Protein AF-A0A8S9NIS1-F1 (afdb_monomer)

Foldseek 3Di:
DDDDDPPPLVVVLVVLLVVLLVVLVVVQVVCCVPVVDHDDPVVSLVSSLVSSLVVLVVCCVVPVPSSVVNVVVSVVVSVVVVVPDDPPVPVVVCVPVD

Solvent-accessible surface area (backbone atoms only — not comparable to full-atom values): 5734 Å² total; per-residue (Å²): 136,87,77,78,79,73,58,71,53,58,55,51,47,52,52,47,49,50,52,39,47,55,52,52,53,51,50,47,54,49,33,41,74,76,63,73,45,84,78,56,69,68,57,54,52,50,52,36,53,50,54,44,52,54,56,38,54,70,33,39,87,83,39,49,68,58,20,50,54,39,49,52,54,47,52,56,48,55,53,50,55,63,69,70,54,60,90,73,59,64,64,64,65,52,72,77,73,116

Structure (mmCIF, N/CA/C/O backbone):
data_AF-A0A8S9NIS1-F1
#
_entry.id   AF-A0A8S9NIS1-F1
#
loop_
_atom_site.group_PDB
_atom_site.id
_atom_site.type_symbol
_atom_site.la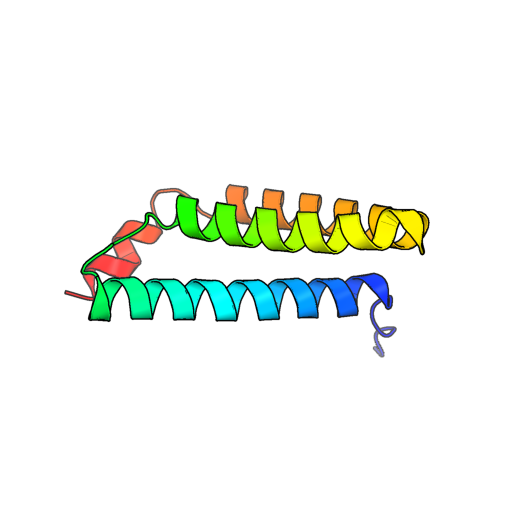bel_atom_id
_atom_site.label_alt_id
_atom_site.label_comp_id
_atom_site.label_asym_id
_atom_site.label_entity_id
_atom_site.label_seq_id
_atom_site.pdbx_PDB_ins_code
_atom_site.Cartn_x
_atom_site.Cartn_y
_atom_site.Cartn_z
_atom_site.occupancy
_atom_site.B_iso_or_equiv
_atom_site.auth_seq_id
_atom_site.auth_comp_id
_atom_site.auth_asym_id
_atom_site.auth_atom_id
_atom_site.pdbx_PDB_model_num
ATOM 1 N N . MET A 1 1 ? 29.216 17.424 1.543 1.00 44.12 1 MET A N 1
ATOM 2 C CA . MET A 1 1 ? 28.950 16.117 0.903 1.00 44.12 1 MET A CA 1
ATOM 3 C C . MET A 1 1 ? 27.628 16.214 0.157 1.00 44.12 1 MET A C 1
ATOM 5 O O . MET A 1 1 ? 26.607 16.391 0.805 1.00 44.12 1 MET A O 1
ATOM 9 N N . ILE A 1 2 ? 27.645 16.186 -1.177 1.00 65.56 2 ILE A N 1
ATOM 10 C CA . ILE A 1 2 ? 26.426 16.191 -2.002 1.00 65.56 2 ILE A CA 1
ATOM 11 C C . ILE A 1 2 ? 26.004 14.730 -2.180 1.00 65.56 2 ILE A C 1
ATOM 13 O O . ILE A 1 2 ? 26.782 13.933 -2.700 1.00 65.56 2 ILE A O 1
ATOM 17 N N . SER A 1 3 ? 24.820 14.354 -1.698 1.00 72.81 3 SER A N 1
ATOM 18 C CA . SER A 1 3 ? 24.266 13.020 -1.934 1.00 72.81 3 SER A CA 1
ATOM 19 C C . SER A 1 3 ? 23.687 12.936 -3.347 1.00 72.81 3 SER A C 1
ATOM 21 O O . SER A 1 3 ? 23.049 13.870 -3.834 1.00 72.81 3 SER A O 1
ATOM 23 N N . LEU A 1 4 ? 23.920 11.809 -4.023 1.00 69.44 4 LEU A N 1
ATOM 24 C CA . LEU A 1 4 ? 23.292 11.524 -5.311 1.00 69.44 4 LEU A CA 1
ATOM 25 C C . LEU A 1 4 ? 21.769 11.419 -5.119 1.00 69.44 4 LEU A C 1
ATOM 27 O O . LEU A 1 4 ? 21.326 10.828 -4.127 1.00 69.44 4 LEU A O 1
ATOM 31 N N . PRO A 1 5 ? 20.958 11.965 -6.043 1.00 70.31 5 PRO A N 1
ATOM 32 C CA . PRO A 1 5 ? 19.514 11.831 -5.962 1.00 70.31 5 PRO A CA 1
ATOM 33 C C . PRO A 1 5 ? 19.137 10.343 -5.915 1.00 70.31 5 PRO A C 1
ATOM 35 O O . PRO A 1 5 ? 19.718 9.533 -6.645 1.00 70.31 5 PRO A O 1
ATOM 38 N N . PRO A 1 6 ? 18.181 9.958 -5.052 1.00 70.62 6 PRO A N 1
ATOM 39 C CA . PRO A 1 6 ? 17.800 8.566 -4.897 1.00 70.62 6 PRO A CA 1
ATOM 40 C C . PRO A 1 6 ? 17.302 8.002 -6.234 1.00 70.62 6 PRO A C 1
ATOM 42 O O . PRO A 1 6 ? 16.669 8.728 -7.012 1.00 70.62 6 PRO A O 1
ATOM 45 N N . PRO A 1 7 ? 17.546 6.709 -6.509 1.00 79.25 7 PRO A N 1
ATOM 46 C CA . PRO A 1 7 ? 17.121 6.097 -7.757 1.00 79.25 7 PRO A CA 1
ATOM 47 C C . PRO A 1 7 ? 15.609 6.272 -7.956 1.00 79.25 7 PRO A C 1
ATOM 49 O O . PRO A 1 7 ? 14.819 6.243 -7.008 1.00 79.25 7 PRO A O 1
ATOM 52 N N . ALA A 1 8 ? 15.185 6.459 -9.208 1.00 79.00 8 ALA A N 1
ATOM 53 C CA . ALA A 1 8 ? 13.799 6.798 -9.548 1.00 79.00 8 ALA A CA 1
ATOM 54 C C . ALA A 1 8 ? 12.762 5.761 -9.058 1.00 79.00 8 ALA A C 1
ATOM 56 O O . ALA A 1 8 ? 11.590 6.092 -8.854 1.00 79.00 8 ALA A O 1
ATOM 57 N N . SER A 1 9 ? 13.177 4.506 -8.861 1.00 84.69 9 SER A N 1
ATOM 58 C CA . SER A 1 9 ? 12.382 3.442 -8.238 1.00 84.69 9 SER A CA 1
ATOM 59 C C . SER A 1 9 ? 12.095 3.724 -6.762 1.00 84.69 9 SER A C 1
ATOM 61 O O . SER A 1 9 ? 10.945 3.606 -6.346 1.00 84.69 9 SER A O 1
ATOM 63 N N . SER A 1 10 ? 13.085 4.188 -5.998 1.00 89.50 10 SER A N 1
ATOM 64 C CA . SER A 1 10 ? 12.927 4.537 -4.583 1.00 89.50 10 SER A CA 1
ATOM 65 C C . SER A 1 10 ? 12.025 5.747 -4.386 1.00 89.50 10 SER A C 1
ATOM 67 O O . SER A 1 10 ? 11.141 5.706 -3.539 1.00 89.50 10 SER A O 1
ATOM 69 N N . ARG A 1 11 ? 12.164 6.794 -5.212 1.00 91.75 11 ARG A N 1
ATOM 70 C CA . ARG A 1 11 ? 11.268 7.961 -5.128 1.00 91.75 11 ARG A CA 1
ATOM 71 C C . ARG A 1 11 ? 9.813 7.578 -5.394 1.00 91.75 11 ARG A C 1
ATOM 73 O O . ARG A 1 11 ? 8.928 7.982 -4.646 1.00 91.75 11 ARG A O 1
ATOM 80 N N . LEU A 1 12 ? 9.566 6.790 -6.445 1.00 93.75 12 LEU A N 1
ATOM 81 C CA . LEU A 1 12 ? 8.217 6.306 -6.743 1.00 93.75 12 LEU A CA 1
ATOM 82 C C . LEU A 1 12 ? 7.680 5.432 -5.605 1.00 93.75 12 LEU A C 1
ATOM 84 O O . LEU A 1 12 ? 6.530 5.595 -5.213 1.00 93.75 12 LEU A O 1
ATOM 88 N N . LEU A 1 13 ? 8.504 4.536 -5.060 1.00 95.19 13 LEU A N 1
ATOM 89 C CA . LEU A 1 13 ? 8.109 3.677 -3.949 1.00 95.19 13 LEU A CA 1
ATOM 90 C C . LEU A 1 13 ? 7.707 4.496 -2.715 1.00 95.19 13 LEU A C 1
ATOM 92 O O . LEU A 1 13 ? 6.664 4.220 -2.129 1.00 95.19 13 LEU A O 1
ATOM 96 N N . THR A 1 14 ? 8.473 5.532 -2.364 1.00 94.50 14 THR A N 1
ATOM 97 C CA . THR A 1 14 ? 8.137 6.447 -1.262 1.00 94.50 14 THR A CA 1
ATOM 98 C C . THR A 1 14 ? 6.798 7.138 -1.492 1.00 94.50 14 THR A C 1
ATOM 100 O O . THR A 1 14 ? 5.982 7.199 -0.577 1.00 94.50 14 THR A O 1
ATOM 103 N N . LEU A 1 15 ? 6.535 7.619 -2.711 1.00 96.06 15 LEU A N 1
ATOM 104 C CA . LEU A 1 15 ? 5.254 8.249 -3.041 1.00 96.06 15 LEU A CA 1
ATOM 105 C C . LEU A 1 15 ? 4.085 7.266 -2.921 1.00 96.06 15 LEU A C 1
ATOM 107 O O . LEU A 1 15 ? 3.056 7.621 -2.355 1.00 96.06 15 LEU A O 1
ATOM 111 N N . LEU A 1 16 ? 4.244 6.030 -3.401 1.00 96.31 16 LEU A N 1
ATOM 112 C CA . LEU A 1 16 ? 3.214 4.993 -3.277 1.00 96.31 16 LEU A CA 1
ATOM 113 C C . LEU A 1 16 ? 2.937 4.629 -1.818 1.00 96.31 16 LEU A C 1
ATOM 115 O O . LEU A 1 16 ? 1.776 4.500 -1.428 1.00 96.31 16 LEU A O 1
ATOM 119 N N . ALA A 1 17 ? 3.990 4.487 -1.013 1.00 95.44 17 ALA A N 1
ATOM 120 C CA . ALA A 1 17 ? 3.866 4.226 0.414 1.00 95.44 17 ALA A CA 1
ATOM 121 C C . ALA A 1 17 ? 3.151 5.384 1.123 1.00 95.44 17 ALA A C 1
ATOM 123 O O . ALA A 1 17 ? 2.222 5.153 1.890 1.00 95.44 17 ALA A O 1
ATOM 124 N N . TRP A 1 18 ? 3.525 6.629 0.816 1.00 96.31 18 TRP A N 1
ATOM 125 C CA . TRP A 1 18 ? 2.902 7.824 1.384 1.00 96.31 18 TRP A CA 1
ATOM 126 C C . TRP A 1 18 ? 1.415 7.931 1.033 1.00 96.31 18 TRP A C 1
ATOM 128 O O . TRP A 1 18 ? 0.580 8.097 1.921 1.00 96.31 18 TRP A O 1
ATOM 138 N N . GLN A 1 19 ? 1.074 7.773 -0.249 1.00 97.44 19 GLN A N 1
ATOM 139 C CA . GLN A 1 19 ? -0.312 7.799 -0.724 1.00 97.44 19 GLN A CA 1
ATOM 140 C C . GLN A 1 19 ? -1.160 6.712 -0.056 1.00 97.44 19 GLN A C 1
ATOM 142 O O . GLN A 1 19 ? -2.259 6.998 0.414 1.00 97.44 19 GLN A O 1
ATOM 147 N N . SER A 1 20 ? -0.636 5.485 0.028 1.00 96.56 20 SER A N 1
ATOM 148 C CA . SER A 1 20 ? -1.343 4.356 0.645 1.00 96.56 20 SER A CA 1
ATOM 149 C C . SER A 1 20 ? -1.575 4.592 2.140 1.00 96.56 20 SER A C 1
ATOM 151 O O . SER A 1 20 ? -2.685 4.408 2.633 1.00 96.56 20 SER A O 1
ATOM 153 N N . THR A 1 21 ? -0.556 5.068 2.860 1.00 96.12 21 THR A N 1
ATOM 154 C CA . THR A 1 21 ? -0.651 5.373 4.294 1.00 96.12 21 THR A CA 1
ATOM 155 C C . THR A 1 21 ? -1.678 6.465 4.577 1.00 96.12 21 THR A C 1
ATOM 157 O O . THR A 1 21 ? -2.555 6.269 5.417 1.00 96.12 21 THR A O 1
ATOM 160 N N . LEU A 1 22 ? -1.620 7.592 3.857 1.00 97.44 22 LEU A N 1
ATOM 161 C CA . LEU A 1 22 ? -2.587 8.679 4.034 1.00 97.44 22 LEU A CA 1
ATOM 162 C C . LEU A 1 22 ? -4.018 8.211 3.767 1.00 97.44 22 LEU A C 1
ATOM 164 O O . LEU A 1 22 ? -4.914 8.492 4.564 1.00 97.44 22 LEU A O 1
ATOM 168 N N . TYR A 1 23 ? -4.221 7.470 2.677 1.00 97.38 23 TYR A N 1
ATOM 169 C CA . TYR A 1 23 ? -5.533 6.954 2.312 1.00 97.38 23 TYR A CA 1
ATOM 170 C C . TYR A 1 23 ? -6.110 6.037 3.396 1.00 97.38 23 TYR A C 1
ATOM 172 O O . TYR A 1 23 ? -7.245 6.239 3.827 1.00 97.38 23 TYR A O 1
ATOM 180 N N . TRP A 1 24 ? -5.342 5.056 3.880 1.00 96.75 24 TRP A N 1
ATOM 181 C CA . TRP A 1 24 ? -5.852 4.098 4.864 1.00 96.75 24 TRP A CA 1
ATOM 182 C C . TRP A 1 24 ? -6.057 4.698 6.253 1.00 96.75 24 TRP A C 1
ATOM 184 O O . TRP A 1 24 ? -7.023 4.326 6.917 1.00 96.75 24 TRP A O 1
ATOM 194 N N . ILE A 1 25 ? -5.223 5.652 6.677 1.00 95.00 25 ILE A N 1
ATOM 195 C CA . ILE A 1 25 ? -5.437 6.386 7.935 1.00 95.00 25 ILE A CA 1
ATOM 196 C C . ILE A 1 25 ? -6.719 7.216 7.856 1.00 95.00 25 ILE A C 1
ATOM 198 O O . ILE A 1 25 ? -7.544 7.180 8.770 1.00 95.00 25 ILE A O 1
ATOM 202 N N . TRP A 1 26 ? -6.912 7.943 6.754 1.00 96.94 26 TRP A N 1
ATOM 203 C CA . TRP A 1 26 ? -8.132 8.713 6.535 1.00 96.94 26 TRP A CA 1
ATOM 204 C C . TRP A 1 26 ? -9.369 7.807 6.492 1.00 96.94 26 TRP A C 1
ATOM 206 O O . TRP A 1 26 ? -10.362 8.079 7.167 1.00 96.94 26 TRP A O 1
ATOM 216 N N . ASN A 1 27 ? -9.289 6.688 5.770 1.00 96.31 27 ASN A N 1
ATOM 217 C CA . ASN A 1 27 ? -10.372 5.717 5.673 1.00 96.31 27 ASN A CA 1
ATOM 218 C C . ASN A 1 27 ? -10.716 5.092 7.037 1.00 96.31 27 ASN A C 1
ATOM 220 O O . ASN A 1 27 ? -11.890 4.907 7.352 1.00 96.31 27 ASN A O 1
ATOM 224 N N . GLU A 1 28 ? -9.716 4.783 7.866 1.00 95.94 28 GLU A N 1
ATOM 225 C CA . GLU A 1 28 ? -9.935 4.316 9.238 1.00 95.94 28 GLU A CA 1
ATOM 226 C C . GLU A 1 28 ? -10.645 5.367 10.087 1.00 95.94 28 GLU A C 1
ATOM 228 O O . GLU A 1 28 ? -11.652 5.058 10.721 1.00 95.94 28 GLU A O 1
ATOM 233 N N . ARG A 1 29 ? -10.176 6.618 10.065 1.00 95.38 29 ARG A N 1
ATOM 234 C CA . ARG A 1 29 ? -10.817 7.711 10.804 1.00 95.38 29 ARG A CA 1
ATOM 235 C C . ARG A 1 29 ? -12.288 7.869 10.410 1.00 95.38 29 ARG A C 1
ATOM 237 O O . ARG A 1 29 ? -13.140 7.993 11.286 1.00 95.38 29 ARG A O 1
ATOM 244 N N . ASN A 1 30 ? -12.590 7.828 9.116 1.00 96.69 30 ASN A N 1
ATOM 245 C CA . ASN A 1 30 ? -13.965 7.929 8.628 1.00 96.69 30 ASN A CA 1
ATOM 246 C C . ASN A 1 30 ? -14.816 6.719 9.016 1.00 96.69 30 ASN A C 1
ATOM 248 O O . ASN A 1 30 ? -15.978 6.882 9.376 1.00 96.69 30 ASN A O 1
ATOM 252 N N . SER A 1 31 ? -14.241 5.515 8.981 1.00 95.94 31 SER A N 1
ATOM 253 C CA . SER A 1 31 ? -14.932 4.292 9.406 1.00 95.94 31 SER A CA 1
ATOM 254 C C . SER A 1 31 ? -15.318 4.353 10.886 1.00 95.94 31 SER A C 1
ATOM 256 O O . SER A 1 31 ? -16.426 3.960 11.249 1.00 95.94 31 SER A O 1
ATOM 258 N N . ARG A 1 32 ? -14.454 4.922 11.734 1.00 94.94 32 ARG A N 1
ATOM 259 C CA . ARG A 1 32 ? -14.761 5.159 13.152 1.00 94.94 32 ARG A CA 1
ATOM 260 C C . ARG A 1 32 ? -15.884 6.178 13.323 1.00 94.94 32 ARG A C 1
ATOM 262 O O . ARG A 1 32 ? -16.810 5.927 14.081 1.00 94.94 32 ARG A O 1
ATOM 269 N N . LEU A 1 33 ? -15.828 7.291 12.590 1.00 96.06 33 LEU A N 1
ATOM 270 C CA . LEU A 1 33 ? -16.811 8.372 12.705 1.00 96.06 33 LEU A CA 1
ATOM 271 C C . LEU A 1 33 ? -18.210 7.975 12.212 1.00 96.06 33 LEU A C 1
ATOM 273 O O . LEU A 1 33 ? -19.201 8.352 12.827 1.00 96.06 33 LEU A O 1
ATOM 277 N N . HIS A 1 34 ? -18.296 7.247 11.097 1.00 95.81 34 HIS A N 1
ATOM 278 C CA . HIS A 1 34 ? -19.569 7.002 10.412 1.00 95.81 34 HIS A CA 1
ATOM 279 C C . HIS A 1 34 ? -20.129 5.593 10.603 1.00 95.81 34 HIS A C 1
ATOM 281 O O . HIS A 1 34 ? -21.334 5.405 10.470 1.00 95.81 34 HIS A O 1
ATOM 287 N N . ALA A 1 35 ? -19.279 4.607 10.895 1.00 94.25 35 ALA A N 1
ATOM 288 C CA . ALA A 1 35 ? -19.685 3.207 11.010 1.00 94.25 35 ALA A CA 1
ATOM 289 C C . ALA A 1 35 ? -19.359 2.589 12.377 1.00 94.25 35 ALA A C 1
ATOM 291 O O . ALA A 1 35 ? -19.626 1.406 12.575 1.00 94.25 35 ALA A O 1
ATOM 292 N N . ASN A 1 36 ? -18.762 3.357 13.300 1.00 92.56 36 ASN A N 1
ATOM 293 C CA . ASN A 1 36 ? -18.285 2.876 14.600 1.00 92.56 36 ASN A CA 1
ATOM 294 C C . ASN A 1 36 ? -17.430 1.595 14.480 1.00 92.56 36 ASN A C 1
ATOM 296 O O . ASN A 1 36 ? -17.464 0.713 15.338 1.00 92.56 36 ASN A O 1
ATOM 300 N N . ASN A 1 37 ? -16.702 1.469 13.364 1.00 92.06 37 ASN A N 1
ATOM 301 C CA . ASN A 1 37 ? -15.898 0.301 13.031 1.00 92.06 37 ASN A CA 1
ATOM 302 C C . ASN A 1 37 ? -14.426 0.606 13.307 1.00 92.06 37 ASN A C 1
ATOM 304 O O . ASN A 1 37 ? -13.871 1.570 12.775 1.00 92.06 37 ASN A O 1
ATOM 308 N N . TYR A 1 38 ? -13.805 -0.237 14.126 1.00 92.69 38 TYR A N 1
ATOM 309 C CA . TYR A 1 38 ? -12.438 -0.082 14.598 1.00 92.69 38 TYR A CA 1
ATOM 310 C C . TYR A 1 38 ? -11.620 -1.278 14.140 1.00 92.69 38 TYR A C 1
ATOM 312 O O . TYR A 1 38 ? -11.875 -2.413 14.545 1.00 92.69 38 TYR A O 1
ATOM 320 N N . ARG A 1 39 ? -10.612 -1.028 13.305 1.00 92.12 39 ARG A N 1
ATOM 321 C CA . ARG A 1 39 ? -9.676 -2.072 12.881 1.00 92.12 39 ARG A CA 1
ATOM 322 C C . ARG A 1 39 ? -8.427 -2.036 13.742 1.00 92.12 39 ARG A C 1
ATOM 324 O O . ARG A 1 39 ? -7.989 -0.974 14.189 1.00 92.12 39 A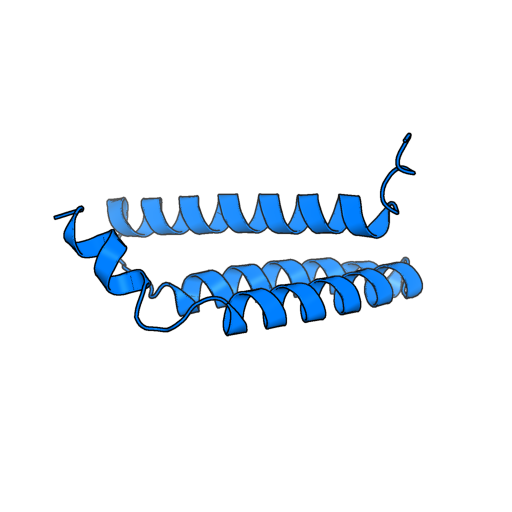RG A O 1
ATOM 331 N N . SER A 1 40 ? -7.841 -3.214 13.951 1.00 92.19 40 SER A N 1
ATOM 332 C CA . SER A 1 40 ? -6.538 -3.306 14.598 1.00 92.19 40 SER A CA 1
ATOM 333 C C . SER A 1 40 ? -5.473 -2.618 13.749 1.00 92.19 40 SER A C 1
ATOM 335 O O . SER A 1 40 ? -5.567 -2.545 12.518 1.00 92.19 40 SER A O 1
ATOM 337 N N . ILE A 1 41 ? -4.427 -2.149 14.418 1.00 89.06 41 ILE A N 1
ATOM 338 C CA . ILE A 1 41 ? -3.277 -1.520 13.772 1.00 89.06 41 ILE A CA 1
ATOM 339 C C . ILE A 1 41 ? -2.637 -2.489 12.767 1.00 89.06 41 ILE A C 1
ATOM 341 O O . ILE A 1 41 ? -2.372 -2.097 11.632 1.00 89.06 41 ILE A O 1
ATOM 345 N N . ASP A 1 42 ? -2.503 -3.770 13.120 1.00 90.19 42 ASP A N 1
ATOM 346 C CA . ASP A 1 42 ? -1.991 -4.813 12.221 1.00 90.19 42 ASP A CA 1
ATOM 347 C C . ASP A 1 42 ? -2.817 -4.947 10.939 1.00 90.19 42 ASP A C 1
ATOM 349 O O . ASP A 1 42 ? -2.269 -5.124 9.849 1.00 90.19 42 ASP A O 1
ATOM 353 N N . THR A 1 43 ? -4.143 -4.812 11.044 1.00 93.38 43 THR A N 1
ATOM 354 C CA . THR A 1 43 ? -5.037 -4.863 9.881 1.00 93.38 43 THR A CA 1
ATOM 355 C C . THR A 1 43 ? -4.783 -3.683 8.947 1.00 93.38 43 THR A C 1
ATOM 357 O O . THR A 1 43 ? -4.705 -3.868 7.731 1.00 93.38 43 THR A O 1
ATOM 360 N N . ILE A 1 44 ? -4.614 -2.479 9.498 1.00 93.31 44 ILE A N 1
ATOM 361 C CA . ILE A 1 44 ? -4.327 -1.265 8.720 1.00 93.31 44 ILE A CA 1
ATOM 362 C C . ILE A 1 44 ? -2.949 -1.380 8.053 1.00 93.31 44 ILE A C 1
ATOM 364 O O . ILE A 1 44 ? -2.824 -1.127 6.855 1.00 93.31 44 ILE A O 1
ATOM 368 N N . PHE A 1 45 ? -1.927 -1.843 8.780 1.00 92.56 45 PHE A N 1
ATOM 369 C CA . PHE A 1 45 ? -0.602 -2.100 8.207 1.00 92.56 45 PHE A CA 1
ATOM 370 C C . PHE A 1 45 ? -0.649 -3.137 7.084 1.00 92.56 45 PHE A C 1
ATOM 372 O O . PHE A 1 45 ? -0.058 -2.919 6.026 1.00 92.56 45 PHE A O 1
ATOM 379 N N . SER A 1 46 ? -1.386 -4.236 7.269 1.00 93.62 46 SER A N 1
ATOM 380 C CA . SER A 1 46 ? -1.563 -5.260 6.235 1.00 93.62 46 SER A CA 1
ATOM 381 C C . SER A 1 46 ? -2.258 -4.702 4.989 1.00 93.62 46 SER A C 1
ATOM 383 O O . SER A 1 46 ? -1.879 -5.035 3.866 1.00 93.62 46 SER A O 1
ATOM 385 N N . GLN A 1 47 ? -3.245 -3.818 5.159 1.00 95.81 47 GLN A N 1
ATOM 386 C CA . GLN A 1 47 ? -3.928 -3.149 4.049 1.00 95.81 47 GLN A CA 1
ATOM 387 C C . GLN A 1 47 ? -2.987 -2.234 3.259 1.00 95.81 47 GLN A C 1
ATOM 389 O O . GLN A 1 47 ? -2.970 -2.301 2.028 1.00 95.81 47 GLN A O 1
ATOM 394 N N . ILE A 1 48 ? -2.164 -1.444 3.952 1.00 95.50 48 ILE A N 1
ATOM 395 C CA . ILE A 1 48 ? -1.146 -0.592 3.323 1.00 95.50 48 ILE A CA 1
ATOM 396 C C . ILE A 1 48 ? -0.120 -1.454 2.573 1.00 95.50 48 ILE A C 1
ATOM 398 O O . ILE A 1 48 ? 0.150 -1.204 1.398 1.00 95.50 48 ILE A O 1
ATOM 402 N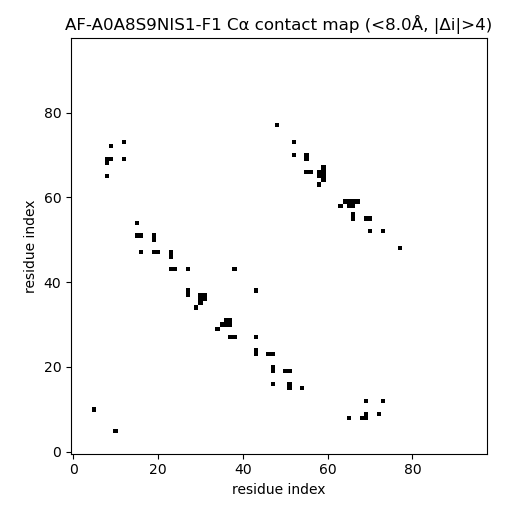 N . ASP A 1 49 ? 0.412 -2.502 3.210 1.00 95.81 49 ASP A N 1
ATOM 403 C CA . ASP A 1 49 ? 1.396 -3.406 2.603 1.00 95.81 49 ASP A CA 1
ATOM 404 C C . ASP A 1 49 ? 0.852 -4.081 1.337 1.00 95.81 49 ASP A C 1
ATOM 406 O O . ASP A 1 49 ? 1.509 -4.057 0.292 1.00 95.81 49 ASP A O 1
ATOM 410 N N . ARG A 1 50 ? -0.384 -4.588 1.383 1.00 96.31 50 ARG A N 1
ATOM 411 C CA . ARG A 1 50 ? -1.058 -5.167 0.213 1.00 96.31 50 ARG A CA 1
ATOM 412 C C . ARG A 1 50 ? -1.266 -4.142 -0.897 1.00 96.31 50 ARG A C 1
ATOM 414 O O . ARG A 1 50 ? -0.978 -4.445 -2.054 1.00 96.31 50 ARG A O 1
ATOM 421 N N . GLN A 1 51 ? -1.727 -2.932 -0.576 1.00 97.19 51 GLN A N 1
ATOM 422 C CA . GLN A 1 51 ? -1.966 -1.892 -1.580 1.00 97.19 51 GLN A CA 1
ATOM 423 C C . GLN A 1 51 ? -0.676 -1.516 -2.320 1.00 97.19 51 GLN A C 1
ATOM 425 O O . GLN A 1 51 ? -0.666 -1.458 -3.554 1.00 97.19 51 GLN A O 1
ATOM 430 N N . VAL A 1 52 ? 0.424 -1.331 -1.586 1.00 97.00 52 VAL A N 1
ATOM 431 C CA . VAL A 1 52 ? 1.730 -1.011 -2.173 1.00 97.00 52 VAL A CA 1
ATOM 432 C C . VAL A 1 52 ? 2.230 -2.161 -3.049 1.00 97.00 52 VAL A C 1
ATOM 434 O O . VAL A 1 52 ? 2.595 -1.927 -4.204 1.00 97.00 52 VAL A O 1
ATOM 437 N N . ARG A 1 53 ? 2.195 -3.410 -2.564 1.00 97.38 53 ARG A N 1
ATOM 438 C CA . ARG A 1 53 ? 2.632 -4.585 -3.343 1.00 97.38 53 ARG A CA 1
ATOM 439 C C . ARG A 1 53 ? 1.827 -4.766 -4.624 1.00 97.38 53 ARG A C 1
ATOM 441 O O . ARG A 1 53 ? 2.429 -4.965 -5.678 1.00 97.38 53 ARG A O 1
ATOM 448 N N . ASN A 1 54 ? 0.504 -4.636 -4.560 1.00 97.75 54 ASN A N 1
ATOM 449 C CA . ASN A 1 54 ? -0.368 -4.751 -5.730 1.00 97.75 54 ASN A CA 1
ATOM 450 C C . ASN A 1 54 ? -0.037 -3.672 -6.766 1.00 97.75 54 ASN A C 1
ATOM 452 O O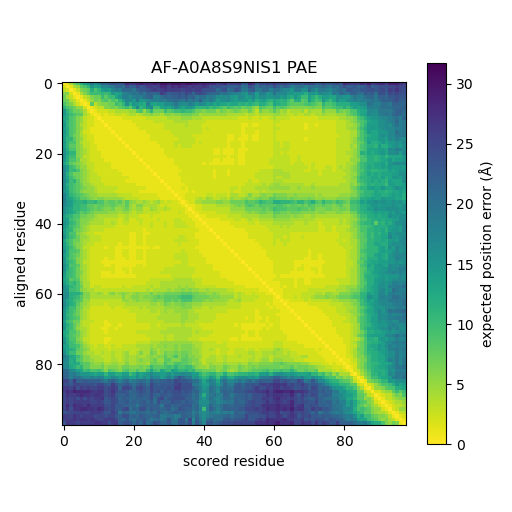 . ASN A 1 54 ? 0.064 -3.951 -7.963 1.00 97.75 54 ASN A O 1
ATOM 456 N N . LYS A 1 55 ? 0.217 -2.435 -6.317 1.00 97.06 55 LYS A N 1
ATOM 457 C CA . LYS A 1 55 ? 0.613 -1.364 -7.233 1.00 97.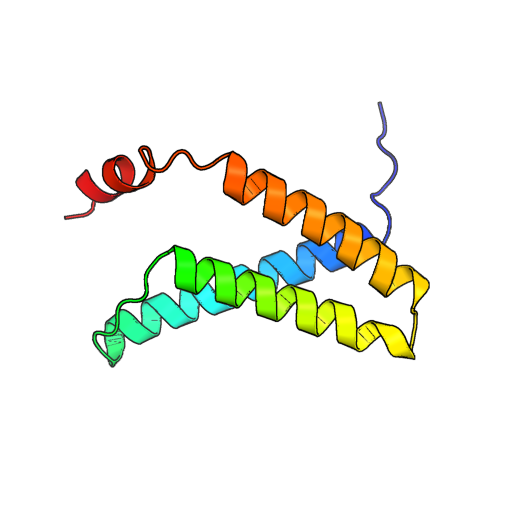06 55 LYS A CA 1
ATOM 458 C C . LYS A 1 55 ? 1.986 -1.622 -7.854 1.00 97.06 55 LYS A C 1
ATOM 460 O O . LYS A 1 55 ? 2.141 -1.413 -9.053 1.00 97.06 55 LYS A O 1
ATOM 465 N N . ILE A 1 56 ? 2.955 -2.138 -7.095 1.00 97.19 56 ILE A N 1
ATOM 466 C CA . ILE A 1 56 ? 4.264 -2.546 -7.634 1.00 97.19 56 ILE A CA 1
ATOM 467 C C . ILE A 1 56 ? 4.109 -3.652 -8.688 1.00 97.19 56 ILE A C 1
ATOM 469 O O . ILE A 1 56 ? 4.759 -3.604 -9.736 1.00 97.19 56 ILE A O 1
ATOM 473 N N . GLN A 1 57 ? 3.247 -4.637 -8.431 1.00 96.88 57 GLN A N 1
ATOM 474 C CA . GLN A 1 57 ? 2.976 -5.743 -9.353 1.00 96.88 57 GLN A CA 1
ATOM 475 C C . GLN A 1 57 ? 2.347 -5.272 -10.667 1.00 96.88 57 GLN A C 1
ATOM 477 O O . GLN A 1 57 ? 2.693 -5.816 -11.709 1.00 96.88 57 GLN A O 1
ATOM 482 N N . SER A 1 58 ? 1.527 -4.214 -10.657 1.00 96.50 58 SER A N 1
ATOM 483 C CA . SER A 1 58 ? 0.971 -3.642 -11.896 1.00 96.50 58 SER A CA 1
ATOM 484 C C . SER A 1 58 ? 2.033 -3.122 -12.877 1.00 96.50 58 SER A C 1
ATOM 486 O O . SER A 1 58 ? 1.774 -3.015 -14.070 1.00 96.50 58 SER A O 1
ATOM 488 N N . PHE A 1 59 ? 3.255 -2.837 -12.410 1.00 95.44 59 PHE A N 1
ATOM 489 C CA . PHE A 1 59 ? 4.368 -2.451 -13.284 1.00 95.44 59 PHE A CA 1
ATOM 490 C C . PHE A 1 59 ? 5.110 -3.648 -13.883 1.00 95.44 59 PHE A C 1
ATOM 492 O O . PHE A 1 59 ? 6.032 -3.448 -14.666 1.00 95.44 59 PHE A O 1
ATOM 499 N N . ARG A 1 60 ? 4.775 -4.887 -13.505 1.00 94.62 60 ARG A N 1
ATOM 500 C CA . ARG A 1 60 ? 5.542 -6.074 -13.901 1.00 94.62 60 ARG A CA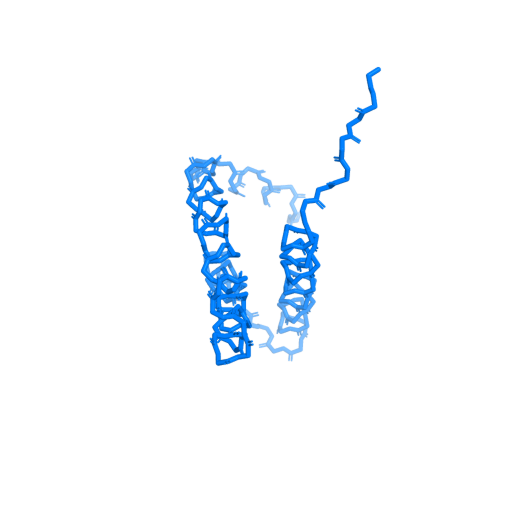 1
ATOM 501 C C . ARG A 1 60 ? 5.509 -6.315 -15.409 1.00 94.62 60 ARG A C 1
ATOM 503 O O . ARG A 1 60 ? 6.533 -6.698 -15.958 1.00 94.62 60 ARG A O 1
ATOM 510 N N . GLU A 1 61 ? 4.377 -6.049 -16.057 1.00 94.75 61 GLU A N 1
ATOM 511 C CA . GLU A 1 61 ? 4.220 -6.209 -17.510 1.00 94.75 61 GLU A CA 1
ATOM 512 C C . GLU A 1 61 ? 4.947 -5.114 -18.301 1.00 94.75 61 GLU A C 1
ATOM 514 O O . GLU A 1 61 ? 5.554 -5.393 -19.328 1.00 94.75 61 GLU A O 1
ATOM 519 N N . SER A 1 62 ? 4.942 -3.872 -17.804 1.00 95.19 62 SER A N 1
ATOM 520 C CA . SER A 1 62 ? 5.555 -2.729 -18.497 1.00 95.19 62 SER A CA 1
ATOM 521 C C . SER A 1 62 ? 7.047 -2.563 -18.208 1.00 95.19 62 SER A C 1
ATOM 523 O O . SER A 1 62 ? 7.815 -2.168 -19.081 1.00 95.19 62 SER A O 1
ATOM 525 N N . ASN A 1 63 ? 7.482 -2.827 -16.975 1.00 94.25 63 ASN A N 1
ATOM 526 C CA . ASN A 1 63 ? 8.877 -2.733 -16.560 1.00 94.25 63 ASN A CA 1
ATOM 527 C C . ASN A 1 63 ? 9.186 -3.735 -15.424 1.00 94.25 63 ASN A C 1
ATOM 529 O O . ASN A 1 63 ? 9.177 -3.373 -14.236 1.00 94.25 63 ASN A O 1
ATOM 533 N N . PRO A 1 64 ? 9.502 -4.998 -15.768 1.00 94.88 64 PRO A N 1
ATOM 534 C CA . PRO A 1 64 ? 9.724 -6.060 -14.786 1.00 94.88 64 PRO A CA 1
ATOM 535 C C . PRO A 1 64 ? 10.937 -5.805 -13.881 1.00 94.88 64 PRO A C 1
ATOM 537 O O . PRO A 1 64 ? 10.917 -6.179 -12.704 1.00 94.88 64 PRO A O 1
ATOM 540 N N . VAL A 1 65 ? 11.974 -5.128 -14.390 1.00 94.31 65 VAL A N 1
ATOM 541 C CA . VAL A 1 65 ? 13.178 -4.777 -13.618 1.00 94.31 65 VAL A CA 1
ATOM 542 C C . VAL A 1 65 ? 12.826 -3.783 -12.516 1.00 94.31 65 VAL A C 1
ATOM 544 O O . VAL A 1 65 ? 13.130 -4.017 -11.345 1.00 94.31 65 VAL A O 1
ATOM 547 N N . ARG A 1 66 ? 12.120 -2.701 -12.863 1.00 92.75 66 ARG A N 1
ATOM 548 C CA . ARG A 1 66 ? 11.688 -1.685 -11.897 1.00 92.75 66 ARG A CA 1
ATOM 549 C C . ARG A 1 66 ? 10.736 -2.271 -10.857 1.00 92.75 66 ARG A C 1
ATOM 551 O O . ARG A 1 66 ? 10.901 -1.993 -9.671 1.00 92.75 66 ARG A O 1
ATOM 558 N N . SER A 1 67 ? 9.778 -3.094 -11.288 1.00 95.75 67 SER A N 1
ATOM 559 C CA . SER A 1 67 ? 8.853 -3.790 -10.384 1.00 95.75 67 SER A CA 1
ATOM 560 C C . SER A 1 67 ? 9.612 -4.657 -9.373 1.00 95.75 67 SER A C 1
ATOM 562 O O . SER A 1 67 ? 9.383 -4.552 -8.168 1.00 95.75 67 SER A O 1
ATOM 564 N N . SER A 1 68 ? 10.592 -5.438 -9.837 1.00 95.75 68 SER A N 1
ATOM 565 C CA . SER A 1 68 ? 11.407 -6.302 -8.975 1.00 95.75 68 SER A CA 1
ATOM 566 C C . SER A 1 68 ? 12.251 -5.506 -7.976 1.00 95.75 68 SER A C 1
ATOM 568 O O . SER A 1 68 ? 12.248 -5.823 -6.787 1.00 95.75 68 SER A O 1
ATOM 570 N N . GLN A 1 69 ? 12.909 -4.429 -8.419 1.00 95.38 69 GLN A N 1
ATOM 571 C CA . GLN A 1 69 ? 13.681 -3.543 -7.538 1.00 95.38 69 GLN A CA 1
ATOM 572 C C . GLN A 1 69 ? 12.803 -2.921 -6.445 1.00 95.38 69 GLN A C 1
ATOM 574 O O . GLN A 1 69 ? 13.159 -2.950 -5.267 1.00 95.38 69 GLN A O 1
ATOM 579 N N . MET A 1 70 ? 11.634 -2.392 -6.818 1.00 96.12 70 MET A N 1
ATOM 580 C CA . MET A 1 70 ? 10.696 -1.798 -5.862 1.00 96.12 70 MET A CA 1
ATOM 581 C C . MET A 1 70 ? 10.153 -2.840 -4.879 1.00 96.12 70 MET A C 1
ATOM 583 O O . MET A 1 70 ? 10.063 -2.556 -3.688 1.00 96.12 70 MET A O 1
ATOM 587 N N . MET A 1 71 ? 9.835 -4.053 -5.343 1.00 96.94 71 MET A N 1
ATOM 588 C CA . MET A 1 71 ? 9.344 -5.139 -4.488 1.00 96.94 71 MET A CA 1
ATOM 589 C C . MET A 1 71 ? 10.393 -5.576 -3.458 1.00 96.94 71 MET A C 1
ATOM 591 O O . MET A 1 71 ? 10.062 -5.794 -2.290 1.00 96.94 71 MET A O 1
ATOM 595 N N . GLN A 1 72 ? 11.662 -5.673 -3.867 1.00 95.31 72 GLN A N 1
ATOM 596 C CA . GLN A 1 72 ? 12.771 -5.989 -2.964 1.00 95.31 72 GLN A CA 1
ATOM 597 C C . GLN A 1 72 ? 12.958 -4.888 -1.915 1.00 95.31 72 GLN A C 1
ATOM 599 O O . GLN A 1 72 ? 13.009 -5.183 -0.721 1.00 95.31 72 GLN A O 1
ATOM 604 N N . GLN A 1 73 ? 12.995 -3.620 -2.339 1.00 94.94 73 GLN A N 1
ATOM 605 C CA . GLN A 1 73 ? 13.106 -2.478 -1.426 1.00 94.94 73 GLN A CA 1
ATOM 606 C C . GLN A 1 73 ? 11.938 -2.425 -0.431 1.00 94.94 73 GLN A C 1
ATOM 608 O O . GLN A 1 73 ? 12.159 -2.252 0.769 1.00 94.94 73 GLN A O 1
ATOM 613 N N . TRP A 1 74 ? 10.707 -2.638 -0.906 1.00 95.62 74 TRP A N 1
ATOM 614 C CA . TRP A 1 74 ? 9.515 -2.671 -0.060 1.00 95.62 74 TRP A CA 1
ATOM 615 C C . TRP A 1 74 ? 9.567 -3.806 0.961 1.00 95.62 74 TRP A C 1
ATOM 617 O O . TRP A 1 74 ? 9.355 -3.573 2.146 1.00 95.62 74 TRP A O 1
ATOM 627 N N . SER A 1 75 ? 9.914 -5.020 0.529 1.00 94.06 75 SER A N 1
ATOM 628 C CA . SER A 1 75 ? 9.988 -6.189 1.414 1.00 94.06 75 SER A CA 1
ATOM 629 C C . SER A 1 75 ? 11.013 -5.987 2.530 1.00 94.06 75 SER A C 1
ATOM 631 O O . SER A 1 75 ? 10.738 -6.296 3.688 1.00 94.06 75 SER A O 1
ATOM 633 N N . GLN A 1 76 ? 12.170 -5.402 2.207 1.00 91.94 76 GLN A N 1
ATOM 634 C CA . GLN A 1 76 ? 13.176 -5.062 3.212 1.00 91.94 76 GLN A CA 1
ATOM 635 C C . GLN A 1 76 ? 12.678 -3.993 4.196 1.00 91.94 76 GLN A C 1
ATOM 637 O O . GLN A 1 76 ? 12.963 -4.081 5.389 1.00 91.94 76 GLN A O 1
ATOM 642 N N . MET A 1 77 ? 11.959 -2.974 3.717 1.00 88.56 77 MET A N 1
ATOM 643 C CA . MET A 1 77 ? 11.391 -1.921 4.568 1.00 88.56 77 MET A CA 1
ATOM 644 C C . MET A 1 77 ? 10.294 -2.467 5.491 1.00 88.56 77 MET A C 1
ATOM 646 O O . MET A 1 77 ? 10.359 -2.274 6.703 1.00 88.56 77 MET A O 1
ATOM 650 N N . SER A 1 78 ? 9.327 -3.192 4.929 1.00 87.81 78 SER A N 1
ATOM 651 C CA . SER A 1 78 ? 8.198 -3.797 5.646 1.00 87.81 78 SER A CA 1
ATOM 652 C C . SER A 1 78 ? 8.688 -4.741 6.749 1.00 87.81 78 SER A C 1
ATOM 654 O O . SER A 1 78 ? 8.289 -4.621 7.908 1.00 87.81 78 SER A O 1
ATOM 656 N N . HIS A 1 79 ? 9.680 -5.585 6.442 1.00 87.12 79 HIS A N 1
ATOM 657 C CA . HIS A 1 79 ? 10.301 -6.456 7.437 1.00 87.12 79 HIS A CA 1
ATOM 658 C C . HIS A 1 79 ? 11.007 -5.668 8.556 1.00 87.12 79 HIS A C 1
ATOM 660 O O . HIS A 1 79 ? 10.931 -6.058 9.726 1.00 87.12 79 HIS A O 1
ATOM 666 N N . ARG A 1 80 ? 11.724 -4.584 8.230 1.00 83.69 80 ARG A N 1
ATOM 667 C CA . ARG A 1 80 ? 12.373 -3.734 9.242 1.00 83.69 80 ARG A CA 1
ATOM 668 C C . ARG A 1 80 ? 11.343 -3.105 10.178 1.00 83.69 80 ARG A C 1
ATOM 670 O O . ARG A 1 80 ? 11.522 -3.199 11.385 1.00 83.69 80 ARG A O 1
ATOM 677 N N . CYS A 1 81 ? 10.258 -2.560 9.629 1.00 76.88 81 CYS A N 1
ATOM 678 C CA . CYS A 1 81 ? 9.190 -1.919 10.397 1.00 76.88 81 CYS A CA 1
ATOM 679 C C . CYS A 1 81 ? 8.506 -2.894 11.371 1.00 76.88 81 CYS A C 1
ATOM 681 O O . CYS A 1 81 ? 8.351 -2.577 12.550 1.00 76.88 81 CYS A O 1
ATOM 683 N N . HIS A 1 82 ? 8.193 -4.111 10.913 1.00 72.50 82 HIS A N 1
ATOM 684 C CA . HIS A 1 82 ? 7.604 -5.146 11.766 1.00 72.50 82 HIS A CA 1
ATOM 685 C C . HIS A 1 82 ? 8.542 -5.581 12.907 1.00 72.50 82 HIS A C 1
ATOM 687 O O . HIS A 1 82 ? 8.086 -5.820 14.016 1.00 72.50 82 HIS A O 1
ATOM 693 N N . ARG A 1 83 ? 9.863 -5.634 12.671 1.00 70.25 83 ARG A N 1
ATOM 694 C CA . ARG A 1 83 ? 10.849 -5.955 13.722 1.00 70.25 83 ARG A CA 1
ATOM 695 C C . ARG A 1 83 ? 11.112 -4.806 14.700 1.00 70.25 83 ARG A C 1
ATOM 697 O O . ARG A 1 83 ? 11.495 -5.069 15.833 1.00 70.25 83 ARG A O 1
ATOM 704 N N . 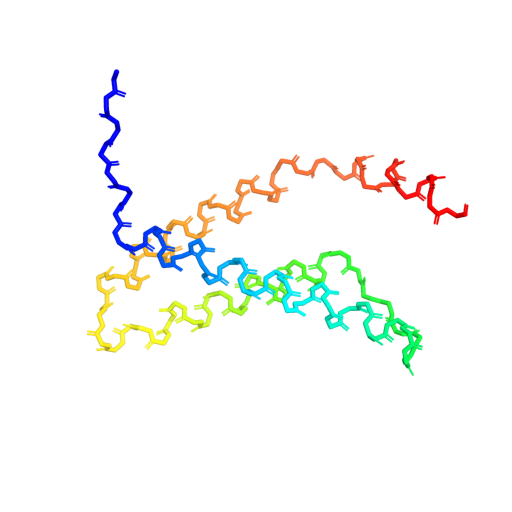SER A 1 84 ? 10.962 -3.554 14.269 1.00 63.91 84 SER A N 1
ATOM 705 C CA . SER A 1 84 ? 11.257 -2.372 15.092 1.00 63.91 84 SER A CA 1
ATOM 706 C C . SER A 1 84 ? 10.132 -1.962 16.042 1.00 63.91 84 SER A C 1
ATOM 708 O O . SER A 1 84 ? 10.365 -1.121 16.901 1.00 63.91 84 SER A O 1
ATOM 710 N N . LEU A 1 85 ? 8.926 -2.513 15.890 1.00 56.97 85 LEU A N 1
ATOM 711 C CA . LEU A 1 85 ? 7.816 -2.298 16.815 1.00 56.97 85 LEU A CA 1
ATOM 712 C C . LEU A 1 85 ? 7.834 -3.421 17.866 1.00 56.97 85 LEU A C 1
ATOM 714 O O . LEU A 1 85 ? 7.264 -4.483 17.615 1.00 56.97 85 LEU A O 1
ATOM 718 N N . PRO A 1 86 ? 8.476 -3.252 19.041 1.00 48.75 86 PRO A N 1
ATOM 719 C CA . PRO A 1 86 ? 8.197 -4.150 20.147 1.00 48.75 86 PRO A CA 1
ATOM 720 C C . PRO A 1 86 ? 6.713 -4.001 20.494 1.00 48.75 86 PRO A C 1
ATOM 722 O O . PRO A 1 86 ? 6.216 -2.880 20.630 1.00 48.75 86 PRO A O 1
ATOM 725 N N . ALA A 1 87 ? 6.019 -5.125 20.684 1.00 50.88 87 ALA A N 1
ATOM 726 C CA . ALA A 1 87 ? 4.606 -5.193 21.079 1.00 50.88 87 ALA A CA 1
ATOM 727 C C . ALA A 1 87 ? 4.252 -4.349 22.332 1.00 50.88 87 ALA A C 1
ATOM 729 O O . ALA A 1 87 ? 3.086 -4.134 22.630 1.00 50.88 87 ALA A O 1
ATOM 730 N N . VAL A 1 88 ? 5.259 -3.836 23.046 1.00 46.00 88 VAL A N 1
ATOM 731 C CA . VAL A 1 88 ? 5.168 -3.095 24.309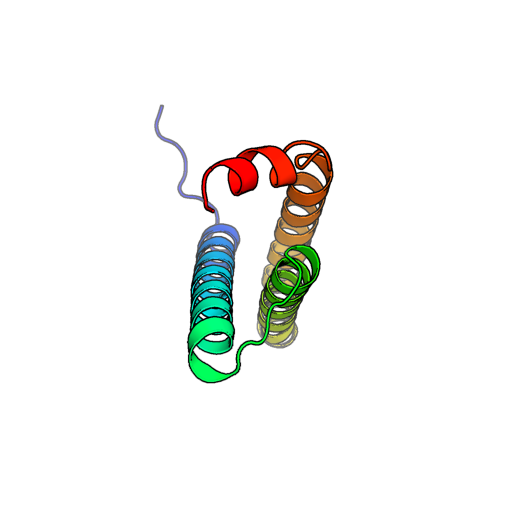 1.00 46.00 88 VAL A CA 1
ATOM 732 C C . VAL A 1 88 ? 4.964 -1.576 24.128 1.00 46.00 88 VAL A C 1
ATOM 734 O O . VAL A 1 88 ? 4.488 -0.917 25.045 1.00 46.00 88 VAL A O 1
ATOM 737 N N . SER A 1 89 ? 5.282 -0.975 22.972 1.00 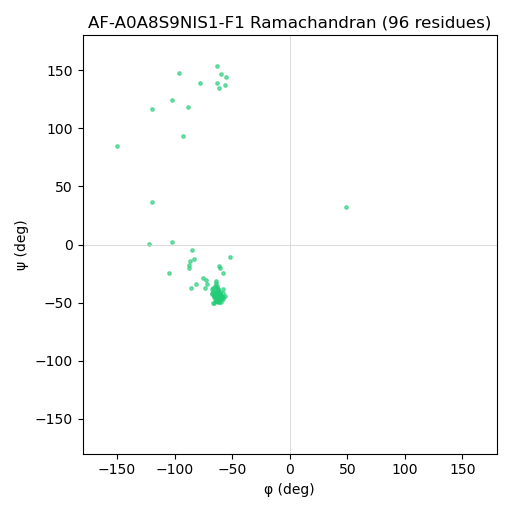46.00 89 SER A N 1
ATOM 738 C CA . SER A 1 89 ? 5.230 0.502 22.817 1.00 46.00 89 SER A CA 1
ATOM 739 C C . SER A 1 89 ? 3.872 1.070 22.386 1.00 46.00 89 SER A C 1
ATOM 741 O O . SER A 1 89 ? 3.624 2.263 22.546 1.00 46.00 89 SER A O 1
ATOM 743 N N . VAL A 1 90 ? 2.977 0.246 21.841 1.00 49.53 90 VAL A N 1
ATOM 744 C CA . VAL A 1 90 ? 1.722 0.733 21.238 1.00 49.53 90 VAL A CA 1
ATOM 745 C C . VAL A 1 90 ? 0.642 1.004 22.295 1.00 49.53 90 VAL A C 1
ATOM 747 O O . VAL A 1 90 ? -0.087 1.988 22.185 1.00 49.53 90 VAL A O 1
ATOM 750 N N . GLU A 1 91 ? 0.613 0.205 23.366 1.00 44.38 91 GLU A N 1
ATOM 751 C CA . GLU A 1 91 ? -0.251 0.414 24.542 1.00 44.38 91 GLU A CA 1
ATOM 752 C C . GLU A 1 91 ? 0.108 1.707 25.301 1.00 44.38 91 GLU A C 1
ATOM 754 O O . GLU A 1 91 ? -0.765 2.441 25.764 1.00 44.38 91 GLU A O 1
ATOM 759 N N . ALA A 1 92 ? 1.400 2.050 25.368 1.00 43.56 92 ALA A N 1
ATOM 760 C CA . ALA A 1 92 ? 1.871 3.237 26.082 1.00 43.56 92 ALA A CA 1
ATOM 761 C C . ALA A 1 92 ? 1.395 4.550 25.434 1.00 43.56 92 ALA A C 1
ATOM 763 O O . ALA A 1 92 ? 1.020 5.485 26.142 1.00 43.56 92 ALA A O 1
ATOM 764 N N . ILE A 1 93 ? 1.348 4.607 24.098 1.00 48.19 93 ILE A N 1
ATOM 765 C CA . ILE A 1 93 ? 0.941 5.807 23.347 1.00 48.19 93 ILE A CA 1
ATOM 766 C C . ILE A 1 93 ? -0.575 6.047 23.449 1.00 48.19 93 ILE A C 1
ATOM 768 O O . ILE A 1 93 ? -1.017 7.194 23.464 1.00 48.19 93 ILE A O 1
ATOM 772 N N . TRP A 1 94 ? -1.381 4.989 23.581 1.00 45.62 94 TRP A N 1
ATOM 773 C CA . TRP A 1 94 ? -2.839 5.109 23.700 1.00 45.62 94 TRP A CA 1
ATOM 774 C C . TRP A 1 94 ? -3.348 5.324 25.130 1.00 45.62 94 TRP A C 1
ATOM 776 O O . TRP A 1 94 ? -4.475 5.788 25.292 1.00 45.62 94 TRP A O 1
ATOM 786 N N . SER A 1 95 ? -2.522 5.108 26.161 1.00 43.78 95 SER A N 1
ATOM 787 C CA . SER A 1 95 ? -2.877 5.458 27.550 1.00 43.78 95 SER A CA 1
ATOM 788 C C . SER A 1 95 ? -3.140 6.961 27.767 1.00 43.78 95 SER A C 1
ATOM 790 O O . SER A 1 95 ? -3.783 7.333 28.743 1.00 43.78 95 SER A O 1
ATOM 792 N N . HIS A 1 96 ? -2.671 7.820 26.855 1.00 43.81 96 HIS A N 1
ATOM 793 C CA . HIS A 1 96 ? -2.817 9.281 26.902 1.00 43.81 96 HIS A CA 1
ATOM 794 C C . HIS A 1 96 ? -3.904 9.847 25.969 1.00 43.81 96 HIS A C 1
ATOM 796 O O . HIS A 1 96 ? -4.069 11.062 25.895 1.00 43.81 96 HIS A O 1
ATOM 802 N N . LEU A 1 97 ? -4.641 8.994 25.249 1.00 41.47 97 LEU A N 1
ATOM 803 C CA . LEU A 1 97 ? -5.708 9.395 24.317 1.00 41.47 97 LEU A CA 1
ATOM 804 C C . LEU A 1 97 ? -7.079 8.817 24.718 1.00 41.47 97 LEU A C 1
ATOM 806 O O . LEU A 1 97 ? -7.880 8.449 23.855 1.00 41.47 97 LEU A O 1
ATOM 810 N N . ARG A 1 98 ? -7.340 8.735 26.026 1.00 40.78 98 ARG A N 1
ATOM 811 C CA . ARG A 1 98 ? -8.681 8.558 26.597 1.00 40.78 98 ARG A CA 1
ATOM 812 C C . ARG A 1 98 ? -9.148 9.868 27.217 1.00 40.78 98 ARG A C 1
ATOM 814 O O . ARG A 1 98 ? -8.318 10.506 27.897 1.00 40.78 98 ARG A O 1
#

Secondary structure (DSSP, 8-state):
-PPPPPPHHHHHHHHHHHHHHHHHHHHHHHHHHHH-----HHHHHHHHHHHHHHHHHHTTTT-HHHHHHHHHHHHHHHHHHHHH--TTHHHHHHTT--

Organism: Brassica cretica (NCBI:txid69181)

Sequence (98 aa):
MISLPPPASSRLLTLLAWQSTLYWIWNERNSRLHANNYRSIDTIFSQIDRQVRNKIQSFRESNPVRSSQMMQQWSQMSHRCHRSLPAVSVEAIWSHLR

pLDDT: mean 84.51, std 18.04, range [40.78, 97.75]

Mean predicted aligned error: 8.05 Å

Radius of gyration: 16.33 Å; Cα contacts (8 Å, |Δi|>4): 44; chains: 1; bounding box: 49×23×46 Å